Protein AF-A0A349LM82-F1 (afdb_monomer)

Mean predicted aligned error: 19.21 Å

pLDDT: mean 71.01, std 16.71, range [33.97, 98.06]

Structure (mmCIF, N/CA/C/O backbone):
data_AF-A0A349LM82-F1
#
_entry.id   AF-A0A349LM82-F1
#
loop_
_atom_site.group_PDB
_atom_site.id
_atom_site.type_symbol
_atom_site.label_atom_id
_atom_site.label_alt_id
_atom_site.label_comp_id
_atom_site.label_asym_id
_atom_site.label_entity_id
_atom_site.label_seq_id
_atom_site.pdbx_PDB_ins_code
_atom_site.Cartn_x
_atom_site.Cartn_y
_atom_site.Cartn_z
_atom_site.occupancy
_atom_site.B_iso_or_equiv
_atom_site.auth_seq_id
_atom_site.auth_comp_id
_atom_site.auth_asym_id
_atom_site.auth_atom_id
_atom_site.pdbx_PDB_model_num
ATOM 1 N N . MET A 1 1 ? 49.547 -13.131 -33.445 1.00 54.91 1 MET A N 1
ATOM 2 C CA . MET A 1 1 ? 48.349 -13.994 -33.547 1.00 54.91 1 MET A CA 1
ATOM 3 C C . MET A 1 1 ? 47.194 -13.119 -34.002 1.00 54.91 1 MET A C 1
ATOM 5 O O . MET A 1 1 ? 47.025 -12.051 -33.430 1.00 54.91 1 MET A O 1
ATOM 9 N N . VAL A 1 2 ? 46.476 -13.501 -35.058 1.00 61.59 2 VAL A N 1
ATOM 10 C CA . VAL A 1 2 ? 45.290 -12.759 -35.521 1.00 61.59 2 VAL A CA 1
ATOM 11 C C . VAL A 1 2 ? 44.102 -13.172 -34.637 1.00 61.59 2 VAL A C 1
ATOM 13 O O . VAL A 1 2 ? 43.946 -14.375 -34.421 1.00 61.59 2 VAL A O 1
ATOM 16 N N . PRO A 1 3 ? 43.305 -12.234 -34.089 1.00 55.59 3 PRO A N 1
ATOM 17 C CA . PRO A 1 3 ? 42.149 -12.578 -33.266 1.00 55.59 3 PRO A CA 1
ATOM 18 C C . PRO A 1 3 ? 41.151 -13.429 -34.060 1.00 55.59 3 PRO A C 1
ATOM 20 O O . PRO A 1 3 ? 40.872 -13.142 -35.226 1.00 55.59 3 PRO A O 1
ATOM 23 N N . VAL A 1 4 ? 40.605 -14.471 -33.432 1.00 53.09 4 VAL A N 1
ATOM 24 C CA . VAL A 1 4 ? 39.534 -15.289 -34.020 1.00 53.09 4 VAL A CA 1
ATOM 25 C C . VAL A 1 4 ? 38.347 -14.369 -34.328 1.00 53.09 4 VAL A C 1
ATOM 27 O O . VAL A 1 4 ? 37.868 -13.670 -33.440 1.00 53.09 4 VAL A O 1
ATOM 30 N N . GLY A 1 5 ? 37.922 -14.323 -35.594 1.00 60.06 5 GLY A N 1
ATOM 31 C CA . GLY A 1 5 ? 36.873 -13.412 -36.079 1.00 60.06 5 GLY A CA 1
ATOM 32 C C . GLY A 1 5 ? 37.375 -12.148 -36.790 1.00 60.06 5 GLY A C 1
ATOM 33 O O . GLY A 1 5 ? 36.562 -11.392 -37.314 1.00 60.06 5 GLY A O 1
ATOM 34 N N . TYR A 1 6 ? 38.691 -11.914 -36.873 1.00 65.19 6 TYR A N 1
ATOM 35 C CA . TYR A 1 6 ? 39.235 -10.807 -37.663 1.00 65.19 6 TYR A CA 1
ATOM 36 C C . TYR A 1 6 ? 39.238 -11.152 -39.160 1.00 65.19 6 TYR A C 1
ATOM 38 O O . TYR A 1 6 ? 40.061 -11.934 -39.644 1.00 65.19 6 TYR A O 1
ATOM 46 N N . MET A 1 7 ? 38.299 -10.563 -39.897 1.00 69.00 7 MET A N 1
ATOM 47 C CA . MET A 1 7 ? 38.145 -10.729 -41.339 1.00 69.00 7 MET A CA 1
ATOM 48 C C . MET A 1 7 ? 38.911 -9.616 -42.068 1.00 69.00 7 MET A C 1
ATOM 50 O O . MET A 1 7 ? 38.575 -8.444 -41.939 1.00 69.00 7 MET A O 1
ATOM 54 N N . ASN A 1 8 ? 39.968 -9.957 -42.812 1.00 79.94 8 ASN A N 1
ATOM 55 C CA . ASN A 1 8 ? 40.712 -8.969 -43.600 1.00 79.94 8 ASN A CA 1
ATOM 56 C C . ASN A 1 8 ? 40.031 -8.781 -44.961 1.00 79.94 8 ASN A C 1
ATOM 58 O O . ASN A 1 8 ? 40.173 -9.630 -45.842 1.00 79.94 8 ASN A O 1
ATOM 62 N N . GLU A 1 9 ? 39.320 -7.668 -45.122 1.00 79.50 9 GLU A N 1
ATOM 63 C CA . GLU A 1 9 ? 38.603 -7.301 -46.348 1.00 79.50 9 GLU A CA 1
ATOM 64 C C . GLU A 1 9 ? 39.479 -7.398 -47.608 1.00 79.50 9 GLU A C 1
ATOM 66 O O . GLU A 1 9 ? 39.041 -7.936 -48.621 1.00 79.50 9 GLU A O 1
ATOM 71 N N . GLY A 1 10 ? 40.742 -6.967 -47.537 1.00 81.81 10 GLY A N 1
ATOM 72 C CA . GLY A 1 10 ? 41.669 -7.020 -48.669 1.00 81.81 10 GLY A CA 1
ATOM 73 C C . GLY A 1 10 ? 41.985 -8.445 -49.131 1.00 81.81 10 GLY A C 1
ATOM 74 O O . GLY A 1 10 ? 42.098 -8.691 -50.329 1.00 81.81 10 GLY A O 1
ATOM 75 N N . ARG A 1 11 ? 42.062 -9.413 -48.206 1.00 84.12 11 ARG A N 1
ATOM 76 C CA . ARG A 1 11 ? 42.276 -10.829 -48.561 1.00 84.12 11 ARG A CA 1
ATOM 77 C C . ARG A 1 11 ? 41.055 -11.447 -49.229 1.00 84.12 11 ARG A C 1
ATOM 79 O O . ARG A 1 11 ? 41.216 -12.244 -50.146 1.00 84.12 11 ARG A O 1
ATOM 86 N N . TRP A 1 12 ? 39.856 -11.081 -48.782 1.00 86.56 12 TRP A N 1
ATOM 87 C CA . TRP A 1 12 ? 38.615 -11.559 -49.390 1.00 86.56 12 TRP A CA 1
ATOM 88 C C . TRP A 1 12 ? 38.384 -10.947 -50.768 1.00 86.56 12 TRP A C 1
ATOM 90 O O . TRP A 1 12 ? 38.022 -11.677 -51.683 1.00 86.56 12 TRP A O 1
ATOM 100 N N . LYS A 1 13 ? 38.688 -9.656 -50.950 1.00 86.88 13 LYS A N 1
ATOM 101 C CA . LYS A 1 13 ? 38.678 -9.012 -52.274 1.00 86.88 13 LYS A CA 1
ATOM 102 C C . LYS A 1 13 ? 39.627 -9.708 -53.246 1.00 86.88 13 LYS A C 1
ATOM 104 O O . LYS A 1 13 ? 39.212 -10.069 -54.339 1.00 86.88 13 LYS A O 1
ATOM 109 N N . HIS A 1 14 ? 40.854 -9.990 -52.811 1.00 87.44 14 HIS A N 1
ATOM 110 C CA . HIS A 1 14 ? 41.829 -10.697 -53.639 1.00 87.44 14 HIS A CA 1
ATOM 111 C C . HIS A 1 14 ? 41.419 -12.149 -53.944 1.00 87.44 14 HIS A C 1
ATOM 113 O O . HIS A 1 14 ? 41.610 -12.638 -55.053 1.00 87.44 14 HIS A O 1
ATOM 119 N N . ALA A 1 15 ? 40.810 -12.851 -52.983 1.00 88.00 15 ALA A N 1
ATOM 120 C CA . ALA A 1 15 ? 40.285 -14.193 -53.220 1.00 88.00 15 ALA A CA 1
ATOM 121 C C . ALA A 1 15 ? 39.153 -14.188 -54.260 1.00 88.00 15 ALA A C 1
ATOM 123 O O . ALA A 1 15 ? 39.134 -15.056 -55.132 1.00 88.00 15 ALA A O 1
ATOM 124 N N . VAL A 1 16 ? 38.241 -13.212 -54.189 1.00 89.88 16 VAL A N 1
ATOM 125 C CA . VAL A 1 16 ? 37.173 -13.023 -55.183 1.00 89.88 16 VAL A CA 1
ATOM 126 C C . VAL A 1 16 ? 37.761 -12.737 -56.564 1.00 89.88 16 VAL A C 1
ATOM 128 O O . VAL A 1 16 ? 37.357 -13.383 -57.524 1.00 89.88 16 VAL A O 1
ATOM 131 N N . GLU A 1 17 ? 38.755 -11.854 -56.652 1.00 89.44 17 GLU A N 1
ATOM 132 C CA . GLU A 1 17 ? 39.446 -11.491 -57.897 1.00 89.44 17 GLU A CA 1
ATOM 133 C C . GLU A 1 17 ? 40.080 -12.713 -58.582 1.00 89.44 17 GLU A C 1
ATOM 135 O O . GLU A 1 17 ? 39.773 -12.994 -59.738 1.00 89.44 17 GLU A O 1
ATOM 140 N N . ILE A 1 18 ? 40.844 -13.531 -57.843 1.00 91.06 18 ILE A N 1
ATOM 141 C CA . ILE A 1 18 ? 41.437 -14.778 -58.367 1.00 91.06 18 ILE A CA 1
ATOM 142 C C . ILE A 1 18 ? 40.362 -15.719 -58.931 1.00 91.06 18 ILE A C 1
ATOM 144 O O . ILE A 1 18 ? 40.550 -16.360 -59.965 1.00 91.06 18 ILE A O 1
ATOM 148 N N . HIS A 1 19 ? 39.223 -15.835 -58.247 1.00 90.62 19 HIS A N 1
ATOM 149 C CA . HIS A 1 19 ? 38.147 -16.733 -58.671 1.00 90.62 19 HIS A CA 1
ATOM 150 C C . HIS A 1 19 ? 37.342 -16.170 -59.852 1.00 90.62 19 HIS A C 1
ATOM 152 O O . HIS A 1 19 ? 36.800 -16.950 -60.637 1.00 90.62 19 HIS A O 1
ATOM 158 N N . GLN A 1 20 ? 37.276 -14.848 -60.010 1.00 91.56 20 GLN A N 1
ATOM 159 C CA . GLN A 1 20 ? 36.713 -14.198 -61.194 1.00 91.56 20 GLN A CA 1
ATOM 160 C C . GLN A 1 20 ? 37.627 -14.383 -62.412 1.00 91.56 20 GLN A C 1
ATOM 162 O O . GLN A 1 20 ? 37.143 -14.749 -63.482 1.00 91.56 20 GLN A O 1
ATOM 167 N N . GLU A 1 21 ? 38.944 -14.228 -62.243 1.00 90.06 21 GLU A N 1
ATOM 168 C CA . GLU A 1 21 ? 39.941 -14.480 -63.295 1.00 90.06 21 GLU A CA 1
ATOM 169 C C . GLU A 1 21 ? 39.955 -15.946 -63.748 1.00 90.06 21 GLU A C 1
ATOM 171 O O . GLU A 1 21 ? 40.061 -16.234 -64.940 1.00 90.06 21 GLU A O 1
ATOM 176 N N . ALA A 1 22 ? 39.777 -16.884 -62.814 1.00 91.12 22 ALA A N 1
ATOM 177 C CA . ALA A 1 22 ? 39.659 -18.312 -63.108 1.00 91.12 22 ALA A CA 1
ATOM 178 C C . ALA A 1 22 ? 38.305 -18.712 -63.739 1.00 91.12 22 ALA A C 1
ATOM 180 O 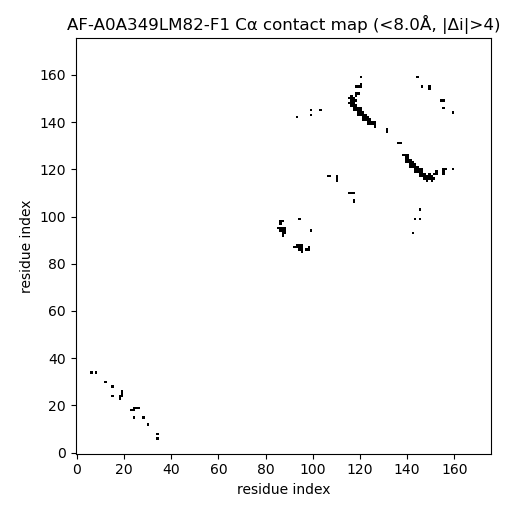O . ALA A 1 22 ? 38.096 -19.889 -64.037 1.00 91.12 22 ALA A O 1
ATOM 181 N N . GLY A 1 23 ? 37.368 -17.770 -63.917 1.00 90.25 23 GLY A N 1
ATOM 182 C CA . GLY A 1 23 ? 36.029 -18.013 -64.468 1.00 90.25 23 GLY A CA 1
ATOM 183 C C . GLY A 1 23 ? 35.068 -18.750 -63.526 1.00 90.25 23 GLY A C 1
ATOM 184 O O . GLY A 1 23 ? 33.991 -19.166 -63.952 1.00 90.25 23 GLY A O 1
ATOM 185 N N . ALA A 1 24 ? 35.438 -18.925 -62.254 1.00 91.44 24 ALA A N 1
ATOM 186 C CA . ALA A 1 24 ? 34.635 -19.617 -61.247 1.00 91.44 24 ALA A CA 1
ATOM 187 C C . ALA A 1 24 ? 33.553 -18.719 -60.618 1.00 91.44 24 ALA A C 1
ATOM 189 O O . ALA A 1 24 ? 32.555 -19.228 -60.106 1.00 91.44 24 ALA A O 1
ATOM 190 N N . LEU A 1 25 ? 33.735 -17.393 -60.656 1.00 89.56 25 LEU A N 1
ATOM 191 C CA . LEU A 1 25 ? 32.776 -16.404 -60.158 1.00 89.56 25 LEU A CA 1
ATOM 192 C C . LEU A 1 25 ? 32.418 -15.365 -61.236 1.00 89.56 25 LEU A C 1
ATOM 194 O O . LEU A 1 25 ? 33.288 -14.961 -62.007 1.00 89.56 25 LEU A O 1
ATOM 198 N N . PRO A 1 26 ? 31.161 -14.878 -61.279 1.00 89.25 26 PRO A N 1
ATOM 199 C CA . PRO A 1 26 ? 30.773 -13.766 -62.145 1.00 89.25 26 PRO A CA 1
ATOM 200 C C . PRO A 1 26 ? 31.544 -12.485 -61.806 1.00 89.25 26 PRO A C 1
ATOM 202 O O . PRO A 1 26 ? 31.745 -12.167 -60.631 1.00 89.25 26 PRO A O 1
ATOM 205 N N . SER A 1 27 ? 31.880 -11.686 -62.822 1.00 83.88 27 SER A N 1
ATOM 206 C CA . SER A 1 27 ? 32.539 -10.377 -62.652 1.00 83.88 27 SER A CA 1
ATOM 207 C C . SER A 1 27 ? 31.680 -9.335 -61.921 1.00 83.88 27 SER A C 1
ATOM 209 O O . SER A 1 27 ? 32.187 -8.306 -61.492 1.00 83.88 27 SER A O 1
ATOM 211 N N . THR A 1 28 ? 30.383 -9.599 -61.748 1.00 87.44 28 THR A N 1
ATOM 212 C CA . THR A 1 28 ? 29.440 -8.755 -60.999 1.00 87.44 28 THR A CA 1
ATOM 213 C C . THR A 1 28 ? 29.310 -9.145 -59.525 1.00 87.44 28 THR A C 1
ATOM 215 O O . THR A 1 28 ? 28.460 -8.595 -58.828 1.00 87.44 28 THR A O 1
ATOM 218 N N . PHE A 1 29 ? 30.060 -10.146 -59.057 1.00 86.25 29 PHE A N 1
ATOM 219 C CA . PHE A 1 29 ? 29.976 -10.614 -57.676 1.00 86.25 29 PHE A CA 1
ATOM 220 C C . PHE A 1 29 ? 30.570 -9.581 -56.708 1.00 86.25 29 PHE A C 1
ATOM 222 O O . PHE A 1 29 ? 31.701 -9.136 -56.896 1.00 86.25 29 PHE A O 1
ATOM 229 N N . ASP A 1 30 ? 29.810 -9.233 -55.669 1.00 83.19 30 ASP A N 1
ATOM 230 C CA . ASP A 1 30 ? 30.172 -8.236 -54.662 1.00 83.19 30 ASP A CA 1
ATOM 231 C C . ASP A 1 30 ? 30.146 -8.848 -53.250 1.00 83.19 30 ASP A C 1
ATOM 233 O O . ASP A 1 30 ? 29.370 -9.755 -52.953 1.00 83.19 30 ASP A O 1
ATOM 237 N N . LEU A 1 31 ? 31.011 -8.336 -52.377 1.00 83.19 31 LEU A N 1
ATOM 238 C CA . LEU A 1 31 ? 31.161 -8.741 -50.978 1.00 83.19 31 LEU A CA 1
ATOM 239 C C . LEU A 1 31 ? 30.202 -7.990 -50.034 1.00 83.19 31 LEU A C 1
ATOM 241 O O . LEU A 1 31 ? 30.221 -8.233 -48.823 1.00 83.19 31 LEU A O 1
ATOM 245 N N . THR A 1 32 ? 29.361 -7.096 -50.562 1.00 79.81 32 THR A N 1
ATOM 246 C CA . THR A 1 32 ? 28.349 -6.354 -49.797 1.00 79.81 32 THR A CA 1
ATOM 247 C C . THR A 1 32 ? 27.422 -7.309 -49.035 1.00 79.81 32 THR A C 1
ATOM 249 O O . THR A 1 32 ? 26.735 -8.144 -49.620 1.00 79.81 32 THR A O 1
ATO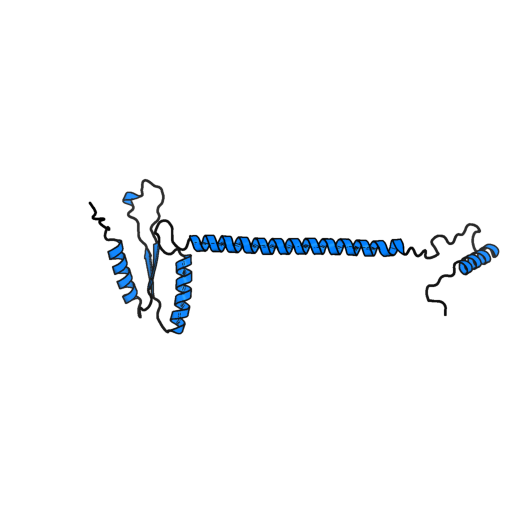M 252 N N . GLY A 1 33 ? 27.415 -7.208 -47.701 1.00 74.62 33 GLY A N 1
ATOM 253 C CA . GLY A 1 33 ? 26.636 -8.072 -46.801 1.00 74.62 33 GLY A CA 1
ATOM 254 C C . GLY A 1 33 ? 27.297 -9.404 -46.417 1.00 74.62 33 GLY A C 1
ATOM 255 O O . GLY A 1 33 ? 26.835 -10.051 -45.478 1.00 74.62 33 GLY A O 1
ATOM 256 N N . PHE A 1 34 ? 28.387 -9.806 -47.083 1.00 80.06 34 PHE A N 1
ATOM 257 C CA . PHE A 1 34 ? 29.216 -10.947 -46.668 1.00 80.06 34 PHE A CA 1
ATOM 258 C C . PHE A 1 34 ? 30.206 -10.551 -45.565 1.00 80.06 34 PHE A C 1
ATOM 260 O O . PHE A 1 34 ? 30.498 -11.330 -44.656 1.00 80.06 34 PHE A O 1
ATOM 267 N N . LEU A 1 35 ? 30.711 -9.318 -45.632 1.00 78.12 35 LEU A N 1
ATOM 268 C CA . LEU A 1 35 ? 31.586 -8.762 -44.609 1.00 78.12 35 LEU A CA 1
ATOM 269 C C . LEU A 1 35 ? 30.757 -8.249 -43.427 1.00 78.12 35 LEU A C 1
ATOM 271 O O . LEU A 1 35 ? 29.764 -7.545 -43.593 1.00 78.12 35 LEU A O 1
ATOM 275 N N . TYR A 1 36 ? 31.186 -8.601 -42.216 1.00 71.81 36 TYR A N 1
ATOM 276 C CA . TYR A 1 36 ? 30.587 -8.085 -40.992 1.00 71.81 36 TYR A CA 1
ATOM 277 C C . TYR A 1 36 ? 30.895 -6.589 -40.838 1.00 71.81 36 TYR A C 1
ATOM 279 O O . TYR A 1 36 ? 32.030 -6.209 -40.544 1.00 71.81 36 TYR A O 1
ATOM 287 N N . GLU A 1 37 ? 29.881 -5.742 -41.004 1.00 70.44 37 GLU A N 1
ATOM 288 C CA . GLU A 1 37 ? 29.972 -4.303 -40.758 1.00 70.44 37 GLU A CA 1
ATOM 289 C C . GLU A 1 37 ? 29.627 -3.996 -39.297 1.00 70.44 37 GLU A C 1
ATOM 291 O O . GLU A 1 37 ? 28.464 -3.840 -38.919 1.00 70.44 37 GLU A O 1
ATOM 296 N N . PHE A 1 38 ? 30.649 -3.912 -38.446 1.00 67.94 38 PHE A N 1
ATOM 297 C CA . PHE A 1 38 ? 30.455 -3.489 -37.062 1.00 67.94 38 PHE A CA 1
ATOM 298 C C . PHE A 1 38 ? 30.006 -2.022 -37.009 1.00 67.94 38 PHE A C 1
ATOM 300 O O . PHE A 1 38 ? 30.773 -1.121 -37.353 1.00 67.94 38 PHE A O 1
ATOM 307 N N . ASN A 1 39 ? 28.787 -1.766 -36.523 1.00 73.56 39 ASN A N 1
ATOM 308 C CA . ASN A 1 39 ? 28.311 -0.414 -36.238 1.00 73.56 39 ASN A CA 1
ATOM 309 C C . ASN A 1 39 ? 28.193 -0.206 -34.716 1.00 73.56 39 ASN A C 1
ATOM 311 O O . ASN A 1 39 ? 27.106 -0.393 -34.154 1.00 73.56 39 ASN A O 1
ATOM 315 N N . PRO A 1 40 ? 29.278 0.226 -34.038 1.00 69.75 40 PRO A N 1
ATOM 316 C CA . PRO A 1 40 ? 29.326 0.323 -32.574 1.00 69.75 40 PRO A CA 1
ATOM 317 C C . PRO A 1 40 ? 28.211 1.197 -31.998 1.00 69.75 40 PRO A C 1
ATOM 319 O O . PRO A 1 40 ? 27.730 0.968 -30.891 1.00 69.75 40 PRO A O 1
ATOM 322 N N . LEU A 1 41 ? 27.778 2.209 -32.753 1.00 72.56 41 LEU A N 1
ATOM 323 C CA . LEU A 1 41 ? 26.750 3.145 -32.318 1.00 72.56 41 LEU A CA 1
ATOM 324 C C . LEU A 1 41 ? 25.347 2.538 -32.391 1.00 72.56 41 LEU A C 1
ATOM 326 O O . LEU A 1 41 ? 24.505 2.884 -31.567 1.00 72.56 41 LEU A O 1
ATOM 330 N N . LYS A 1 42 ? 25.062 1.660 -33.359 1.00 76.94 42 LYS A N 1
ATOM 331 C CA . LYS A 1 42 ? 23.754 0.993 -33.478 1.00 76.94 42 LYS A CA 1
ATOM 332 C C . LYS A 1 42 ? 23.624 -0.140 -32.457 1.00 76.94 42 LYS A C 1
ATOM 334 O O . LYS A 1 42 ? 22.585 -0.245 -31.804 1.00 76.94 42 LYS A O 1
ATOM 339 N N . ASP A 1 43 ? 24.704 -0.892 -32.258 1.00 75.75 43 ASP A N 1
ATOM 340 C CA . ASP A 1 43 ? 24.755 -2.010 -31.312 1.00 75.75 43 ASP A CA 1
ATOM 341 C C . ASP A 1 43 ? 24.782 -1.563 -29.845 1.00 75.75 43 ASP A C 1
ATOM 343 O O . ASP A 1 43 ? 24.380 -2.313 -28.966 1.00 75.75 43 ASP A O 1
ATOM 347 N N . LEU A 1 44 ? 25.183 -0.329 -29.536 1.00 82.38 44 LEU A N 1
ATOM 348 C CA . LEU A 1 44 ? 25.079 0.185 -28.167 1.00 82.38 44 LEU A CA 1
ATOM 349 C C . LEU A 1 44 ? 23.703 0.811 -27.873 1.00 82.38 44 LEU A C 1
ATOM 351 O O . LEU A 1 44 ? 23.205 0.745 -26.748 1.00 82.38 44 LEU A O 1
ATOM 355 N N . LYS A 1 45 ? 23.047 1.389 -28.888 1.00 85.44 45 LYS A N 1
ATOM 356 C CA . LYS A 1 45 ? 21.757 2.085 -28.735 1.00 85.44 45 LYS A CA 1
ATOM 357 C C . LYS A 1 45 ? 20.623 1.169 -28.279 1.00 85.44 45 LYS A C 1
ATOM 359 O O . LYS A 1 45 ? 19.816 1.599 -27.457 1.00 85.44 45 LYS A O 1
ATOM 364 N N . TRP A 1 46 ? 20.544 -0.071 -28.769 1.00 86.25 46 TRP A N 1
ATOM 365 C CA . TRP A 1 46 ? 19.482 -0.993 -28.336 1.00 86.25 46 TRP A CA 1
ATOM 366 C C . TRP A 1 46 ? 19.612 -1.340 -26.845 1.00 86.25 46 TRP A C 1
ATOM 368 O O . TRP A 1 46 ? 18.610 -1.336 -26.128 1.00 86.25 46 TRP A O 1
ATOM 378 N N . ALA A 1 47 ? 20.842 -1.536 -26.361 1.00 89.38 47 ALA A N 1
ATOM 379 C CA . ALA A 1 47 ? 21.124 -1.806 -24.955 1.00 89.38 47 ALA A CA 1
ATOM 380 C C . ALA A 1 47 ? 20.818 -0.587 -24.067 1.00 89.38 47 ALA A C 1
ATOM 382 O O . ALA A 1 47 ? 20.140 -0.723 -23.046 1.00 89.38 47 ALA A O 1
ATOM 383 N N . CYS A 1 48 ? 21.235 0.618 -24.476 1.00 89.94 48 CYS A N 1
ATOM 384 C CA . CYS A 1 48 ? 20.908 1.853 -23.756 1.00 89.94 48 CYS A CA 1
ATOM 385 C C . CYS A 1 48 ? 19.393 2.081 -23.663 1.00 89.94 48 CYS A C 1
ATOM 387 O O . CYS A 1 48 ? 18.885 2.379 -22.584 1.00 89.94 48 CYS A O 1
ATOM 389 N N . ASN A 1 49 ? 18.657 1.879 -24.758 1.00 90.56 49 ASN A N 1
ATOM 390 C CA . ASN A 1 49 ? 17.202 2.018 -24.764 1.00 90.56 49 ASN A CA 1
ATOM 391 C C . ASN A 1 49 ? 16.542 1.010 -23.809 1.00 90.56 49 ASN A C 1
ATOM 393 O O . ASN A 1 49 ? 15.696 1.396 -23.003 1.00 90.56 49 ASN A O 1
ATOM 397 N N . GLY A 1 50 ? 16.980 -0.254 -23.821 1.00 93.69 50 GLY A N 1
ATOM 398 C CA . GLY A 1 50 ? 16.498 -1.270 -22.880 1.00 93.69 50 GLY A CA 1
ATOM 399 C C . GLY A 1 50 ? 16.730 -0.885 -21.415 1.00 93.69 50 GLY A C 1
ATOM 400 O O . GLY A 1 50 ? 15.834 -1.039 -20.578 1.00 93.69 50 GLY A O 1
ATOM 401 N N . LEU A 1 51 ? 17.894 -0.303 -21.110 1.00 95.56 51 LEU A N 1
ATOM 402 C CA . LEU A 1 51 ? 18.214 0.192 -19.772 1.00 95.56 51 LEU A CA 1
ATOM 403 C C . LEU A 1 51 ? 17.287 1.348 -19.366 1.00 95.56 51 LEU A C 1
ATOM 405 O O . LEU A 1 51 ? 16.719 1.318 -18.277 1.00 95.56 51 LEU A O 1
ATOM 409 N N . THR A 1 52 ? 17.064 2.326 -20.252 1.00 95.88 52 THR A N 1
ATOM 410 C CA . THR A 1 52 ? 16.177 3.468 -19.958 1.00 95.88 52 THR A CA 1
ATOM 411 C C . THR A 1 52 ? 14.743 3.025 -19.667 1.00 95.88 52 THR A C 1
ATOM 413 O O . THR A 1 52 ? 14.162 3.446 -18.666 1.00 95.88 52 THR A O 1
ATOM 416 N N . ILE A 1 53 ? 14.198 2.099 -20.461 1.00 96.56 53 ILE A N 1
ATOM 417 C CA . ILE A 1 53 ? 12.850 1.557 -20.2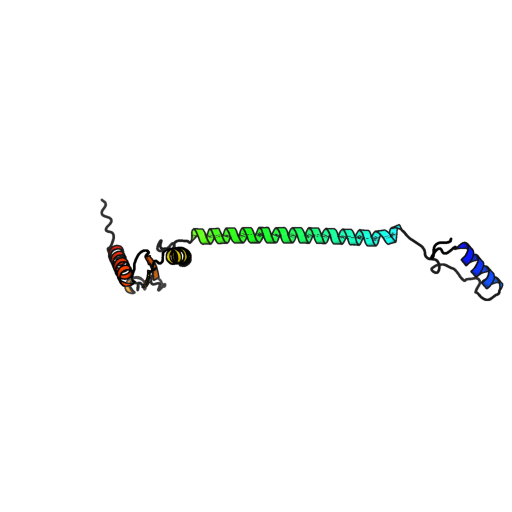54 1.00 96.56 53 ILE A CA 1
ATOM 418 C C . ILE A 1 53 ? 12.773 0.820 -18.914 1.00 96.56 53 ILE A C 1
ATOM 420 O O . ILE A 1 53 ? 11.851 1.049 -18.133 1.00 96.56 53 ILE A O 1
ATOM 424 N N . SER A 1 54 ? 13.774 -0.007 -18.607 1.00 96.62 54 SER A N 1
ATOM 425 C CA . SER A 1 54 ? 13.834 -0.749 -17.342 1.00 96.62 54 SER A CA 1
ATOM 426 C C . SER A 1 54 ? 13.879 0.189 -16.136 1.00 96.62 54 SER A C 1
ATOM 428 O O . SER A 1 54 ? 13.157 -0.019 -15.160 1.00 96.62 54 SER A O 1
ATOM 430 N N . THR A 1 55 ? 14.670 1.265 -16.212 1.00 96.94 55 THR A N 1
ATOM 431 C CA . THR A 1 55 ? 14.722 2.270 -15.141 1.0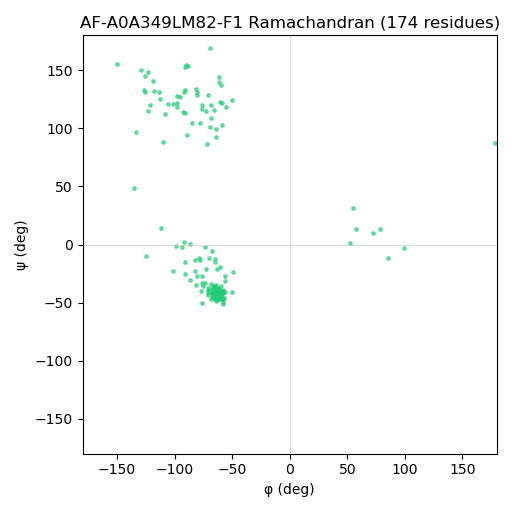0 96.94 55 THR A CA 1
ATOM 432 C C . THR A 1 55 ? 13.384 2.984 -14.970 1.00 96.94 55 THR A C 1
ATOM 434 O O . THR A 1 55 ? 12.914 3.119 -13.843 1.00 96.94 55 THR A O 1
ATOM 437 N N . ALA A 1 56 ? 12.716 3.366 -16.063 1.00 97.00 56 ALA A N 1
ATOM 438 C CA . ALA A 1 56 ? 11.406 4.008 -16.009 1.00 97.00 56 ALA A CA 1
ATOM 439 C C . ALA A 1 56 ? 10.343 3.097 -15.370 1.00 97.00 56 ALA A C 1
ATOM 441 O O . ALA A 1 56 ? 9.597 3.543 -14.498 1.00 97.00 56 ALA A O 1
ATOM 442 N N . ILE A 1 57 ? 10.317 1.809 -15.736 1.00 97.75 57 ILE A N 1
ATOM 443 C CA . ILE A 1 57 ? 9.413 0.813 -15.138 1.00 97.75 57 ILE A CA 1
ATOM 444 C C . ILE A 1 57 ? 9.671 0.683 -13.635 1.00 97.75 57 ILE A C 1
ATOM 446 O O . ILE A 1 57 ? 8.725 0.676 -12.846 1.00 97.75 57 ILE A O 1
ATOM 450 N N . LEU A 1 58 ? 10.939 0.629 -13.223 1.00 97.75 58 LEU A N 1
ATOM 451 C CA . LEU A 1 58 ? 11.309 0.527 -11.813 1.00 97.75 58 LEU A CA 1
ATOM 452 C C . LEU A 1 58 ? 10.842 1.757 -11.020 1.00 97.75 58 LEU A C 1
ATOM 454 O O . LEU A 1 58 ? 10.263 1.603 -9.944 1.00 97.75 58 LEU A O 1
ATOM 458 N N . PHE A 1 59 ? 11.009 2.964 -11.569 1.00 98.06 59 PHE A N 1
ATOM 459 C CA . PHE A 1 59 ? 10.504 4.198 -10.958 1.00 98.06 59 PHE A CA 1
ATOM 460 C C . PHE A 1 59 ? 8.977 4.201 -10.818 1.00 98.06 59 PHE A C 1
ATOM 462 O O . PHE A 1 59 ? 8.462 4.536 -9.749 1.00 98.06 59 PHE A O 1
ATOM 469 N N . ILE A 1 60 ? 8.250 3.791 -11.861 1.00 97.75 60 ILE A N 1
ATOM 470 C CA . ILE A 1 60 ? 6.782 3.704 -11.834 1.00 97.75 60 ILE A CA 1
ATOM 471 C C . ILE A 1 60 ? 6.325 2.681 -10.787 1.00 97.75 60 ILE A C 1
ATOM 473 O O . ILE A 1 60 ? 5.447 2.978 -9.976 1.00 97.75 60 ILE A O 1
ATOM 477 N N . SER A 1 61 ? 6.951 1.502 -10.753 1.00 97.56 61 SER A N 1
ATOM 478 C CA . SER A 1 61 ? 6.638 0.455 -9.777 1.00 97.56 61 SER A CA 1
ATOM 479 C C . SER A 1 61 ? 6.896 0.922 -8.343 1.00 97.56 61 SER A C 1
ATOM 481 O O . SER A 1 61 ? 6.083 0.672 -7.452 1.00 97.56 61 SER A O 1
ATOM 483 N N . LEU A 1 62 ? 8.000 1.637 -8.104 1.00 97.88 62 LEU A N 1
ATOM 484 C CA . LEU A 1 62 ? 8.324 2.185 -6.789 1.00 97.88 62 LEU A CA 1
ATOM 485 C C . LEU A 1 62 ? 7.298 3.238 -6.349 1.00 97.88 62 LEU A C 1
ATOM 487 O O . LEU A 1 62 ? 6.826 3.203 -5.211 1.00 97.88 62 LEU A O 1
ATOM 491 N N . ALA A 1 63 ? 6.912 4.143 -7.252 1.00 97.06 63 ALA A N 1
ATOM 492 C CA . ALA A 1 63 ? 5.888 5.150 -6.987 1.00 97.06 63 ALA A CA 1
ATOM 493 C C . ALA A 1 63 ? 4.523 4.508 -6.684 1.00 97.06 63 ALA A C 1
ATOM 495 O O . ALA A 1 63 ? 3.834 4.927 -5.750 1.00 97.06 63 ALA A O 1
ATOM 496 N N . PHE A 1 64 ? 4.158 3.452 -7.417 1.00 97.56 64 PHE A N 1
ATOM 497 C CA . PHE A 1 64 ? 2.934 2.689 -7.183 1.00 97.56 64 PHE A CA 1
ATOM 498 C C . PHE A 1 64 ? 2.933 2.011 -5.807 1.00 97.56 64 PHE A C 1
ATOM 500 O O . PHE A 1 64 ? 1.958 2.130 -5.061 1.00 97.56 64 PHE A O 1
ATOM 507 N N . LEU A 1 65 ? 4.030 1.348 -5.427 1.00 97.06 65 LEU A N 1
ATOM 508 C CA . LEU A 1 65 ? 4.175 0.738 -4.101 1.00 97.06 65 LEU A CA 1
ATOM 509 C C . LEU A 1 65 ? 4.097 1.788 -2.988 1.00 97.06 65 LEU A C 1
ATOM 511 O O . LEU A 1 65 ? 3.363 1.604 -2.014 1.00 97.06 65 LEU A O 1
ATOM 515 N N . TYR A 1 66 ? 4.789 2.917 -3.154 1.00 97.31 66 TYR A N 1
ATOM 516 C CA . TYR A 1 66 ? 4.729 4.037 -2.217 1.00 97.31 66 TYR A CA 1
ATOM 517 C C . TYR A 1 66 ? 3.293 4.549 -2.034 1.00 97.31 66 TYR A C 1
ATOM 519 O O . TYR A 1 66 ? 2.836 4.737 -0.902 1.00 97.31 66 TYR A O 1
ATOM 527 N N . TYR A 1 67 ? 2.560 4.734 -3.134 1.00 96.69 67 TYR A N 1
ATOM 528 C CA . TYR A 1 67 ? 1.175 5.195 -3.103 1.00 96.69 67 TYR A CA 1
ATOM 529 C C . TYR A 1 67 ? 0.253 4.205 -2.385 1.00 96.69 67 TYR A C 1
ATOM 531 O O . TYR A 1 67 ? -0.513 4.615 -1.513 1.00 96.69 67 TYR A O 1
ATOM 539 N N . ASN A 1 68 ? 0.378 2.906 -2.670 1.00 95.88 68 ASN A N 1
ATOM 540 C CA . ASN A 1 68 ? -0.408 1.861 -2.012 1.00 95.88 68 ASN A CA 1
ATOM 541 C C . ASN A 1 68 ? -0.147 1.800 -0.505 1.00 95.88 68 ASN A C 1
ATOM 543 O O . ASN A 1 68 ? -1.090 1.779 0.285 1.00 95.88 68 ASN A O 1
ATOM 547 N N . VAL A 1 69 ? 1.120 1.827 -0.080 1.00 95.38 69 VAL A N 1
ATOM 548 C CA . VAL A 1 69 ? 1.466 1.842 1.352 1.00 95.38 69 VAL A CA 1
ATOM 549 C C . VAL A 1 69 ? 0.901 3.091 2.027 1.00 95.38 69 VAL A C 1
ATOM 551 O O . VAL A 1 69 ? 0.331 3.012 3.118 1.00 95.38 69 VAL A O 1
ATOM 554 N N . ARG A 1 70 ? 1.011 4.253 1.375 1.00 94.75 70 ARG A N 1
ATOM 555 C CA . ARG A 1 70 ? 0.468 5.515 1.887 1.00 94.75 70 ARG A CA 1
ATOM 556 C C . ARG A 1 70 ? -1.059 5.484 1.998 1.00 94.75 70 ARG A C 1
ATOM 558 O O . ARG A 1 70 ? -1.590 5.963 3.000 1.00 94.75 70 ARG A O 1
ATOM 565 N N . LEU A 1 71 ? -1.755 4.928 1.008 1.00 91.38 71 LEU A N 1
ATOM 566 C CA . LEU A 1 71 ? -3.210 4.751 1.020 1.00 91.38 71 LEU A CA 1
ATOM 567 C C . LEU A 1 71 ? -3.654 3.797 2.124 1.00 91.38 71 LEU A C 1
ATOM 569 O O . LEU A 1 71 ? -4.523 4.158 2.912 1.00 91.38 71 LEU A O 1
ATOM 573 N N . ASN A 1 72 ? -3.020 2.630 2.233 1.00 93.44 72 ASN A N 1
ATOM 574 C CA . ASN A 1 72 ? -3.343 1.648 3.265 1.00 93.44 72 ASN A CA 1
ATOM 575 C C . ASN A 1 72 ? -3.166 2.224 4.670 1.00 93.44 72 ASN A C 1
ATOM 577 O O . ASN A 1 72 ? -4.015 2.012 5.532 1.00 93.44 72 ASN A O 1
ATOM 581 N N . ARG A 1 73 ? -2.117 3.024 4.902 1.00 91.75 73 ARG A N 1
ATOM 582 C CA . ARG A 1 73 ? -1.946 3.733 6.179 1.00 91.75 73 ARG A CA 1
ATOM 583 C C . ARG A 1 73 ? -3.086 4.712 6.445 1.00 91.75 73 ARG A C 1
ATOM 585 O O . ARG A 1 73 ? -3.630 4.713 7.540 1.00 91.75 73 ARG A O 1
ATOM 592 N N . ARG A 1 74 ? -3.473 5.526 5.457 1.00 89.75 74 ARG A N 1
ATOM 593 C CA . ARG A 1 74 ? -4.599 6.470 5.595 1.00 89.75 74 ARG A CA 1
ATOM 594 C C . ARG A 1 74 ? -5.911 5.755 5.890 1.00 89.75 74 ARG A C 1
ATOM 596 O O . ARG A 1 74 ? -6.646 6.200 6.765 1.00 89.75 74 ARG A O 1
ATOM 603 N N . LEU A 1 75 ? -6.170 4.652 5.193 1.00 85.25 75 LEU A N 1
ATOM 604 C CA . LEU A 1 75 ? -7.345 3.824 5.424 1.00 85.25 75 LEU A CA 1
ATOM 605 C C . LEU A 1 75 ? -7.335 3.264 6.846 1.00 85.25 75 LEU A C 1
ATOM 607 O O . LEU A 1 75 ? -8.328 3.399 7.552 1.00 85.25 75 LEU A O 1
ATOM 611 N N . LYS A 1 76 ? -6.194 2.730 7.296 1.00 82.94 76 LYS A N 1
ATOM 612 C CA . LYS A 1 76 ? -6.034 2.216 8.658 1.00 82.94 76 LYS A CA 1
ATOM 613 C C . LYS A 1 76 ? -6.290 3.296 9.710 1.00 82.94 76 LYS A C 1
ATOM 615 O O . LYS A 1 76 ? -7.082 3.064 10.608 1.00 82.94 76 LYS A O 1
ATOM 620 N N . TYR A 1 77 ? -5.717 4.491 9.560 1.00 81.88 77 TYR A N 1
ATOM 621 C CA . TYR A 1 77 ? -5.961 5.599 10.491 1.00 81.88 77 TYR A CA 1
ATOM 622 C C . TYR A 1 77 ? -7.409 6.097 10.470 1.00 81.88 77 TYR A C 1
ATOM 624 O O . TYR A 1 77 ? -7.940 6.475 11.510 1.00 81.88 77 TYR A O 1
ATOM 632 N N . SER A 1 78 ? -8.060 6.112 9.305 1.00 75.56 78 SER A N 1
ATOM 633 C CA . SER A 1 78 ? -9.476 6.479 9.209 1.00 75.56 78 SER A CA 1
ATOM 634 C C . SER A 1 78 ? -10.361 5.437 9.882 1.00 75.56 78 SER A C 1
ATOM 636 O O . SER A 1 78 ? -11.288 5.807 10.594 1.00 75.56 78 SER A O 1
ATOM 638 N N . LEU A 1 79 ? -10.060 4.150 9.689 1.00 72.25 79 LEU A N 1
ATOM 639 C CA . LEU A 1 79 ? -10.751 3.052 10.356 1.00 72.25 79 LEU A CA 1
ATOM 640 C C . LEU A 1 79 ? -10.517 3.096 11.862 1.00 72.25 79 LEU A C 1
ATOM 642 O O . LEU A 1 79 ? -11.484 3.047 12.601 1.00 72.25 79 LEU A O 1
ATOM 646 N N . GLU A 1 80 ? -9.279 3.273 12.323 1.00 72.94 80 GLU A N 1
ATOM 647 C CA . GLU A 1 80 ? -8.961 3.433 13.745 1.00 72.94 80 GLU A CA 1
ATOM 648 C C . GLU A 1 80 ? -9.692 4.638 14.343 1.00 72.94 80 GLU A C 1
ATOM 650 O O . GLU A 1 80 ? -10.252 4.524 15.424 1.00 72.94 80 GLU A O 1
ATOM 655 N N . ARG A 1 81 ? -9.771 5.772 13.635 1.00 65.31 81 ARG A N 1
ATOM 656 C CA . ARG A 1 81 ? -10.501 6.960 14.099 1.00 65.31 81 ARG A CA 1
ATOM 657 C C . ARG A 1 81 ? -12.014 6.734 14.154 1.00 65.31 81 ARG A C 1
ATOM 659 O O . ARG A 1 81 ? -12.634 7.150 15.124 1.00 65.31 81 ARG A O 1
ATOM 666 N N . VAL A 1 82 ? -12.604 6.071 13.158 1.00 63.25 82 VAL A N 1
ATOM 667 C CA . VAL A 1 82 ? -14.030 5.686 13.173 1.00 63.25 82 VAL A CA 1
ATOM 668 C C . VAL A 1 82 ? -14.304 4.683 14.296 1.00 63.25 82 VAL A C 1
ATOM 670 O O . VAL A 1 82 ? -15.277 4.832 15.027 1.00 63.25 82 VAL A O 1
ATOM 673 N N . ASN A 1 83 ? -13.409 3.716 14.493 1.00 59.94 83 ASN A N 1
ATOM 674 C CA . ASN A 1 83 ? -13.513 2.715 15.549 1.00 59.94 83 ASN A CA 1
ATOM 675 C C . ASN A 1 83 ? -13.364 3.351 16.944 1.00 59.94 83 ASN A C 1
ATOM 677 O O . ASN A 1 83 ? -14.090 3.015 17.873 1.00 59.94 83 ASN A O 1
ATOM 681 N N . HIS A 1 84 ? -12.475 4.338 17.078 1.00 53.75 84 HIS A N 1
ATOM 682 C CA . HIS A 1 84 ? -12.245 5.076 18.317 1.00 53.75 84 HIS A CA 1
ATOM 683 C C . HIS A 1 84 ? -13.378 6.061 18.645 1.00 53.75 84 HIS A C 1
ATOM 685 O O . HIS A 1 84 ? -13.674 6.282 19.815 1.00 53.75 84 HIS A O 1
ATOM 691 N N . LEU A 1 85 ? -14.030 6.654 17.641 1.00 53.91 85 LEU A N 1
ATOM 692 C CA . LEU A 1 85 ? -15.158 7.575 17.840 1.00 53.91 85 LEU A CA 1
ATOM 693 C C . LEU A 1 85 ? -16.482 6.862 18.145 1.00 53.91 85 LEU A C 1
ATOM 695 O O . LEU A 1 85 ? -17.433 7.521 18.546 1.00 53.91 85 LEU A O 1
ATOM 699 N N . SER A 1 86 ? -16.550 5.540 17.979 1.00 52.75 86 SER A N 1
ATOM 700 C CA . SER A 1 86 ? -17.779 4.764 18.167 1.00 52.75 86 SER A CA 1
ATOM 701 C C . SER A 1 86 ? -17.733 3.830 19.378 1.00 52.75 86 SER A C 1
ATOM 703 O O . SER A 1 86 ? -18.576 2.949 19.469 1.00 52.75 86 SER A O 1
ATOM 705 N N . GLN A 1 87 ? -16.783 3.976 20.305 1.00 53.94 87 GLN A N 1
ATOM 706 C CA . GLN A 1 87 ? -16.646 3.072 21.462 1.00 53.94 87 GLN A CA 1
ATOM 707 C C . GLN A 1 87 ? -17.878 3.052 22.387 1.00 53.94 87 GLN A C 1
ATOM 709 O O . GLN A 1 87 ? -18.084 2.083 23.116 1.00 53.94 87 GLN A O 1
ATOM 714 N N . HIS A 1 88 ? -18.718 4.083 22.301 1.00 54.22 88 HIS A N 1
ATOM 715 C CA . HIS A 1 88 ? -20.028 4.148 22.932 1.00 54.22 88 HIS A CA 1
ATOM 716 C C . HIS A 1 88 ? -21.119 4.284 21.863 1.00 54.22 88 HIS A C 1
ATOM 718 O O . HIS A 1 88 ? -20.934 4.962 20.851 1.00 54.22 88 HIS A O 1
ATOM 724 N N . ASP A 1 89 ? -22.240 3.601 22.065 1.00 59.66 89 ASP A N 1
ATOM 725 C CA . ASP A 1 89 ? -23.433 3.727 21.238 1.00 59.66 89 ASP A CA 1
ATOM 726 C C . ASP A 1 89 ? -24.057 5.113 21.456 1.00 59.66 89 ASP A C 1
ATOM 728 O O . ASP A 1 89 ? -24.427 5.472 22.570 1.00 59.66 89 ASP A O 1
ATOM 732 N N . SER A 1 90 ? -24.167 5.918 20.397 1.00 50.62 90 SER A N 1
ATOM 733 C CA . SER A 1 90 ? -24.591 7.323 20.492 1.00 50.62 90 SER A CA 1
ATOM 734 C C . SER A 1 90 ? -26.033 7.523 20.970 1.00 50.62 90 SER A C 1
ATOM 736 O O . SER A 1 90 ? -26.406 8.645 21.303 1.00 50.62 90 SER A O 1
ATOM 738 N N . LEU A 1 91 ? -26.856 6.469 20.966 1.00 51.47 91 LEU A N 1
ATOM 739 C CA . LEU A 1 91 ? -28.247 6.518 21.410 1.00 51.47 91 LEU A CA 1
ATOM 740 C C . LEU A 1 91 ? -28.386 6.177 22.902 1.00 51.47 91 LEU A C 1
ATOM 742 O O . LEU A 1 91 ? -29.346 6.602 23.542 1.00 51.47 91 LEU A O 1
ATOM 746 N N . THR A 1 92 ? -27.442 5.414 23.458 1.00 55.66 92 THR A N 1
ATOM 747 C CA . THR A 1 92 ? -27.535 4.859 24.819 1.00 55.66 92 THR A CA 1
ATOM 748 C C . THR A 1 92 ? -26.355 5.199 25.728 1.00 55.66 92 THR A C 1
ATOM 750 O O . THR A 1 92 ? -26.429 4.935 26.924 1.00 55.66 92 THR A O 1
ATOM 753 N N . ASP A 1 93 ? -25.283 5.776 25.180 1.00 55.91 93 ASP A N 1
ATOM 754 C CA . ASP A 1 93 ? -24.002 6.058 25.846 1.00 55.91 93 ASP A CA 1
ATOM 755 C C . ASP A 1 93 ? -23.316 4.805 26.437 1.00 55.91 93 ASP A C 1
ATOM 757 O O . ASP A 1 93 ? -22.361 4.874 27.214 1.00 55.91 93 ASP A O 1
ATOM 761 N N . LEU A 1 94 ? -23.781 3.613 26.052 1.00 59.75 94 LEU A N 1
ATOM 762 C CA . LEU A 1 94 ? -23.257 2.336 26.527 1.00 59.75 94 LEU A CA 1
ATOM 763 C C . LEU A 1 94 ? -22.088 1.848 25.664 1.00 59.75 94 LEU A C 1
ATOM 765 O O . LEU A 1 94 ? -22.046 2.155 24.472 1.00 59.75 94 LEU A O 1
ATOM 769 N N . PRO A 1 95 ? -21.169 1.034 26.222 1.00 61.03 95 PRO A N 1
ATOM 770 C CA . PRO A 1 95 ? -20.115 0.377 25.457 1.00 61.03 95 PRO A CA 1
ATOM 771 C C . PRO A 1 95 ? -20.682 -0.350 24.240 1.00 61.03 95 PRO A C 1
ATOM 773 O O . PRO A 1 95 ? -21.549 -1.218 24.372 1.00 61.03 95 PRO A O 1
ATOM 776 N N . ASN A 1 96 ? -20.180 -0.026 23.052 1.00 65.81 96 ASN A N 1
ATOM 777 C CA . ASN A 1 96 ? -20.581 -0.746 21.853 1.00 65.81 96 ASN A CA 1
ATOM 778 C C . ASN A 1 96 ? -20.020 -2.189 21.879 1.00 65.81 96 ASN A C 1
ATOM 780 O O . ASN A 1 96 ? -19.146 -2.541 22.680 1.00 65.81 96 ASN A O 1
ATOM 784 N N . ARG A 1 97 ? -20.490 -3.047 20.963 1.00 64.69 97 ARG A N 1
ATOM 785 C CA . ARG A 1 97 ? -20.046 -4.456 20.885 1.00 64.69 97 ARG A CA 1
ATOM 786 C C . ARG A 1 97 ? -18.526 -4.613 20.725 1.00 64.69 97 ARG A C 1
ATOM 788 O O . ARG A 1 97 ? -17.992 -5.637 21.135 1.00 64.69 97 ARG A O 1
ATOM 795 N N . ILE A 1 98 ? -17.850 -3.619 20.147 1.00 64.81 98 ILE A N 1
ATOM 796 C CA . ILE A 1 98 ? -16.400 -3.624 19.917 1.00 64.81 98 ILE A CA 1
ATOM 797 C C . ILE A 1 98 ? -15.657 -3.343 21.228 1.00 64.81 98 ILE A C 1
ATOM 799 O O . ILE A 1 98 ? -14.815 -4.140 21.622 1.00 64.81 98 ILE A O 1
ATOM 803 N N . LEU A 1 99 ? -16.031 -2.287 21.957 1.00 66.06 99 LEU A N 1
ATOM 804 C CA . LEU A 1 99 ? -15.453 -1.949 23.258 1.00 66.06 99 LEU A CA 1
ATOM 805 C C . LEU A 1 99 ? -15.695 -3.064 24.285 1.00 66.06 99 LEU A C 1
ATOM 807 O O . LEU A 1 99 ? -14.818 -3.364 25.093 1.00 66.06 99 LEU A O 1
ATOM 811 N N . PHE A 1 100 ? -16.870 -3.699 24.245 1.00 68.31 100 PHE A N 1
ATOM 812 C CA . PHE A 1 100 ? -17.157 -4.863 25.081 1.00 68.31 100 PHE A CA 1
ATOM 813 C C . PHE A 1 100 ? -16.235 -6.049 24.757 1.00 68.31 100 PHE A C 1
ATOM 815 O O . PHE A 1 100 ? -15.700 -6.666 25.676 1.00 68.31 100 PHE A O 1
ATOM 822 N N . ALA A 1 101 ? -16.024 -6.357 23.472 1.00 69.06 101 ALA A N 1
ATOM 823 C CA . ALA A 1 101 ? -15.144 -7.446 23.051 1.00 69.06 101 ALA A CA 1
ATOM 824 C C . ALA A 1 101 ? -13.676 -7.185 23.427 1.00 69.06 101 ALA A C 1
ATOM 826 O O . ALA A 1 101 ? -13.016 -8.088 23.943 1.00 69.06 101 ALA A O 1
ATOM 827 N N . ASP A 1 102 ? -13.197 -5.953 23.236 1.00 70.56 102 ASP A N 1
ATOM 828 C CA . ASP A 1 102 ? -11.832 -5.552 23.589 1.00 70.56 102 ASP A CA 1
ATOM 829 C C . ASP A 1 102 ? -11.591 -5.638 25.105 1.00 70.56 102 ASP A C 1
ATOM 831 O O . ASP A 1 102 ? -10.580 -6.197 25.536 1.00 70.56 102 ASP A O 1
ATOM 835 N N . ARG A 1 103 ? -12.535 -5.157 25.933 1.00 74.56 103 ARG A N 1
ATOM 836 C CA . ARG A 1 103 ? -12.449 -5.296 27.400 1.00 74.56 103 ARG A CA 1
ATOM 837 C C . ARG A 1 103 ? -12.481 -6.756 27.836 1.00 74.56 103 ARG A C 1
ATOM 839 O O . ARG A 1 103 ? -11.606 -7.185 28.574 1.00 74.56 103 ARG A O 1
ATOM 846 N N . LEU A 1 104 ? -13.412 -7.548 27.304 1.00 74.25 104 LEU A N 1
ATOM 847 C CA . LEU A 1 104 ? -13.506 -8.976 27.616 1.00 74.25 104 LEU A CA 1
ATOM 848 C C . LEU A 1 104 ? -12.209 -9.720 27.276 1.00 74.25 104 LEU A C 1
ATOM 850 O O . LEU A 1 104 ? -11.785 -10.591 28.034 1.00 74.25 104 LEU A O 1
ATOM 854 N N . GLN A 1 105 ? -11.566 -9.380 26.156 1.00 76.19 105 GLN A N 1
ATOM 855 C CA . GLN A 1 105 ? -10.282 -9.962 25.782 1.00 76.19 105 GLN A CA 1
ATOM 856 C C . GLN A 1 105 ? -9.170 -9.562 26.761 1.00 76.19 105 GLN A C 1
ATOM 858 O O . GLN A 1 105 ? -8.408 -10.433 27.183 1.00 76.19 105 GLN A O 1
ATOM 863 N N . SER A 1 106 ? -9.081 -8.279 27.123 1.00 78.06 106 SER A N 1
ATOM 864 C CA . SER A 1 106 ? -8.104 -7.780 28.099 1.00 78.06 106 SER A CA 1
ATOM 865 C C . SER A 1 106 ? -8.259 -8.488 29.447 1.00 78.06 106 SER A C 1
ATOM 867 O O . SER A 1 106 ? -7.308 -9.095 29.948 1.00 78.06 106 SER A O 1
ATOM 869 N N . ASP A 1 107 ? -9.480 -8.516 29.971 1.00 76.56 107 ASP A N 1
ATOM 870 C CA . ASP A 1 107 ? -9.777 -9.085 31.281 1.00 76.56 107 ASP A CA 1
ATOM 871 C C . ASP A 1 107 ? -9.556 -10.601 31.272 1.00 76.56 107 ASP A C 1
ATOM 873 O O . ASP A 1 107 ? -9.051 -11.171 32.239 1.00 76.56 107 ASP A O 1
ATOM 877 N N . TYR A 1 108 ? -9.852 -11.291 30.162 1.00 75.12 108 TYR A N 1
ATOM 878 C CA . TYR A 1 108 ? -9.563 -12.723 30.017 1.00 75.12 108 TYR A CA 1
ATOM 879 C C . TYR A 1 108 ? -8.069 -13.035 30.184 1.00 75.12 108 TYR A C 1
ATOM 881 O O . TYR A 1 108 ? -7.705 -14.011 30.846 1.00 75.12 108 TYR A O 1
ATOM 889 N N . PHE A 1 109 ? -7.182 -12.210 29.624 1.00 77.00 109 PHE A N 1
ATOM 890 C CA . PHE A 1 109 ? -5.742 -12.395 29.810 1.00 77.00 109 PHE A CA 1
ATOM 891 C C . PHE A 1 109 ? -5.290 -12.092 31.244 1.00 77.00 109 PHE A C 1
ATOM 893 O O . PHE A 1 109 ? -4.441 -12.810 31.786 1.00 77.00 109 PHE A O 1
ATOM 900 N N . GLU A 1 110 ? -5.870 -11.074 31.878 1.00 77.38 110 GLU A N 1
ATOM 901 C CA . GLU A 1 110 ? -5.557 -10.708 33.261 1.00 77.38 110 GLU A CA 1
ATOM 902 C C . GLU A 1 110 ? -6.048 -11.772 34.256 1.00 77.38 110 GLU A C 1
ATOM 904 O O . GLU A 1 110 ? -5.272 -12.270 35.075 1.00 77.38 110 GLU A O 1
ATOM 909 N N . SER A 1 111 ? -7.291 -12.228 34.111 1.00 73.00 111 SER A N 1
ATOM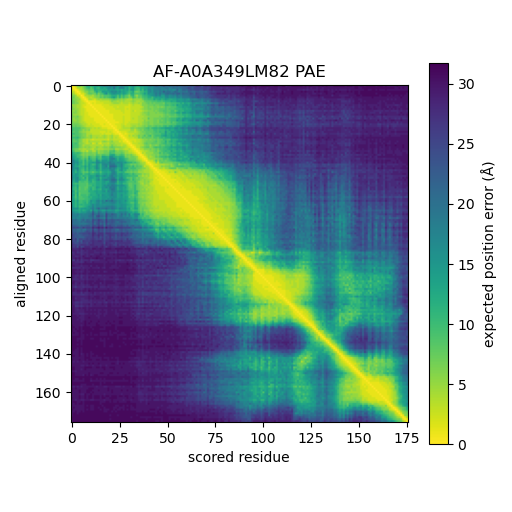 910 C CA . SER A 1 111 ? -7.898 -13.280 34.934 1.00 73.00 111 SER A CA 1
ATOM 911 C C . SER A 1 111 ? -7.185 -14.626 34.803 1.00 73.00 111 SER A C 1
ATOM 913 O O . SER A 1 111 ? -6.956 -15.297 35.809 1.00 73.00 111 SER A O 1
ATOM 915 N N . LYS A 1 112 ? -6.724 -14.998 33.599 1.00 72.12 112 LYS A N 1
ATOM 916 C CA . LYS A 1 112 ? -5.885 -16.189 33.393 1.00 72.12 112 LYS A CA 1
ATOM 917 C C . LYS A 1 112 ? -4.577 -16.110 34.181 1.00 72.12 112 LYS A C 1
ATOM 919 O O . LYS A 1 112 ? -4.093 -17.130 34.668 1.00 72.12 112 LYS A O 1
ATOM 924 N N . THR A 1 113 ? -4.017 -14.910 34.308 1.00 75.81 113 THR A N 1
ATOM 925 C CA . THR A 1 113 ? -2.790 -14.662 35.076 1.00 75.81 113 THR A CA 1
ATOM 926 C C . THR A 1 113 ? -3.058 -14.685 36.585 1.00 75.81 113 THR A C 1
ATOM 928 O O . THR A 1 113 ? -2.230 -15.188 37.340 1.00 75.81 113 THR A O 1
ATOM 931 N N . ARG A 1 114 ? -4.223 -14.192 37.026 1.00 77.62 114 ARG A N 1
ATOM 932 C CA . ARG A 1 114 ? -4.617 -14.091 38.445 1.00 77.62 114 ARG A CA 1
ATOM 933 C C . ARG A 1 114 ? -5.425 -15.276 38.990 1.00 77.62 114 ARG A C 1
ATOM 935 O O . ARG A 1 114 ? -5.729 -15.292 40.175 1.00 77.62 114 ARG A O 1
ATOM 942 N N . GLN A 1 115 ? -5.751 -16.269 38.157 1.00 73.25 115 GLN A N 1
ATOM 943 C CA . GLN A 1 115 ? -6.702 -17.351 38.471 1.00 73.25 115 GLN A CA 1
ATOM 944 C C . GLN A 1 115 ? -8.084 -16.841 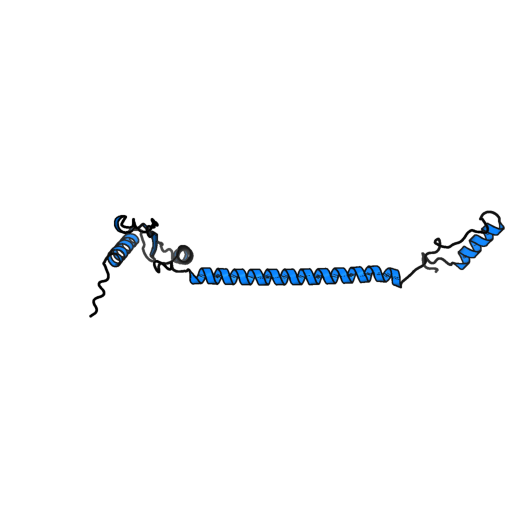38.922 1.00 73.25 115 GLN A C 1
ATOM 946 O O . GLN A 1 115 ? -8.778 -17.482 39.711 1.00 73.25 115 GLN A O 1
ATOM 951 N N . GLU A 1 116 ? -8.495 -15.687 38.406 1.00 75.06 116 GLU A N 1
ATOM 952 C CA . GLU A 1 116 ? -9.784 -15.081 38.725 1.00 75.06 116 GLU A CA 1
ATOM 953 C C . GLU A 1 116 ? -10.861 -15.548 37.740 1.00 75.06 116 GLU A C 1
ATOM 955 O O . GLU A 1 116 ? -10.582 -15.923 36.601 1.00 75.06 116 GLU A O 1
ATOM 960 N N . THR A 1 117 ? -12.117 -15.560 38.185 1.00 68.06 117 THR A N 1
ATOM 961 C CA . THR A 1 117 ? -13.256 -15.921 37.331 1.00 68.06 117 THR A CA 1
ATOM 962 C C . THR A 1 117 ? -13.920 -14.652 36.814 1.00 68.06 117 THR A C 1
ATOM 964 O O . THR A 1 117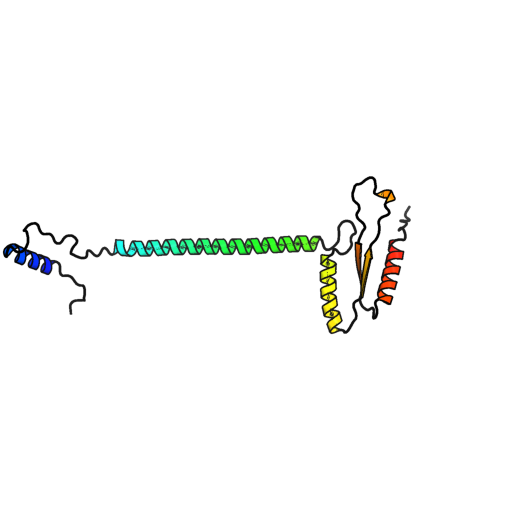 ? -14.297 -13.784 37.598 1.00 68.06 117 THR A O 1
ATOM 967 N N . ILE A 1 118 ? -14.099 -14.559 35.497 1.00 65.25 118 ILE A N 1
ATOM 968 C CA . ILE A 1 118 ? -14.889 -13.495 34.868 1.00 65.25 118 ILE A CA 1
ATOM 969 C C . ILE A 1 118 ? -16.331 -13.968 34.747 1.00 65.25 118 ILE A C 1
ATOM 971 O O . ILE A 1 118 ? -16.593 -15.071 34.264 1.00 65.25 118 ILE A O 1
ATOM 975 N N . SER A 1 119 ? -17.273 -13.117 35.147 1.00 67.44 119 SER A N 1
ATOM 976 C CA . SER A 1 119 ? -18.702 -13.363 34.968 1.00 67.44 119 SER A CA 1
ATOM 977 C C . SER A 1 119 ? -19.296 -12.361 33.979 1.00 67.44 119 SER A C 1
ATOM 979 O O . SER A 1 119 ? -19.096 -11.155 34.103 1.00 67.44 119 SER A O 1
ATOM 981 N N . ILE A 1 120 ? -20.057 -12.863 33.004 1.00 65.00 120 ILE A N 1
ATOM 982 C CA . ILE A 1 120 ? -20.717 -12.050 31.974 1.00 65.00 120 ILE A CA 1
ATOM 983 C C . ILE A 1 120 ? -22.229 -12.134 32.182 1.00 65.00 120 ILE A C 1
ATOM 985 O O . ILE A 1 120 ? -22.793 -13.229 32.204 1.00 65.00 120 ILE A O 1
ATOM 989 N N . ALA A 1 121 ? -22.891 -10.982 32.307 1.00 64.69 121 ALA A N 1
ATOM 990 C CA . ALA A 1 121 ? -24.345 -10.898 32.392 1.00 64.69 121 ALA A CA 1
ATOM 991 C C . ALA A 1 121 ? -24.925 -10.362 31.076 1.00 64.69 121 ALA A C 1
ATOM 993 O O . ALA A 1 121 ? -24.613 -9.250 30.652 1.00 64.69 121 ALA A O 1
ATOM 994 N N . LEU A 1 122 ? -25.793 -11.156 30.444 1.00 58.78 122 LEU A N 1
ATOM 995 C CA . LEU A 1 122 ? -26.545 -10.769 29.250 1.00 58.78 122 LEU A CA 1
ATOM 996 C C . LEU A 1 122 ? -27.973 -10.407 29.662 1.00 58.78 122 LEU A C 1
ATOM 998 O O . LEU A 1 122 ? -28.683 -11.248 30.218 1.00 58.78 122 LEU A O 1
ATOM 1002 N N . HIS A 1 123 ? -28.405 -9.175 29.385 1.00 59.91 123 HIS A N 1
ATOM 1003 C CA . HIS A 1 123 ? -29.778 -8.753 29.642 1.00 59.91 123 HIS A CA 1
ATOM 1004 C C . HIS A 1 123 ? -30.427 -8.171 28.386 1.00 59.91 123 HIS A C 1
ATOM 1006 O O . HIS A 1 123 ? -29.874 -7.306 27.710 1.00 59.91 123 HIS A O 1
ATOM 1012 N N . ARG A 1 124 ? -31.640 -8.644 28.089 1.00 55.81 124 ARG A N 1
ATOM 1013 C CA . ARG A 1 124 ? -32.457 -8.161 26.976 1.00 55.81 124 ARG A CA 1
ATOM 1014 C C . ARG A 1 124 ? -33.629 -7.366 27.528 1.00 55.81 124 ARG A C 1
ATOM 1016 O O . ARG A 1 124 ? -34.531 -7.951 28.128 1.00 55.81 124 ARG A O 1
ATOM 1023 N N . TYR A 1 125 ? -33.644 -6.060 27.280 1.00 54.50 125 TYR A N 1
ATOM 1024 C CA . TYR A 1 125 ? -34.811 -5.242 27.578 1.00 54.50 125 TYR A CA 1
ATOM 1025 C C . TYR A 1 125 ? -35.847 -5.389 26.457 1.00 54.50 125 TYR A C 1
ATOM 1027 O O . TYR A 1 125 ? -35.537 -5.234 25.274 1.00 54.50 125 TYR A O 1
ATOM 1035 N N . ARG A 1 126 ? -37.099 -5.699 26.811 1.00 50.31 126 ARG A N 1
ATOM 1036 C CA . ARG A 1 126 ? -38.232 -5.620 25.878 1.00 50.31 126 ARG A CA 1
ATOM 1037 C C . ARG A 1 126 ? -38.816 -4.220 26.011 1.00 50.31 126 ARG A C 1
ATOM 1039 O O . ARG A 1 126 ? -39.355 -3.900 27.066 1.00 50.31 126 ARG A O 1
ATOM 1046 N N . SER A 1 127 ? -38.708 -3.395 24.972 1.00 50.25 127 SER A N 1
ATOM 1047 C CA . SER A 1 127 ? -39.364 -2.089 24.980 1.00 50.25 127 SER A CA 1
ATOM 1048 C C . SER A 1 127 ? -40.882 -2.264 25.099 1.00 50.25 127 SER A C 1
ATOM 1050 O O . SER A 1 127 ? -41.480 -3.190 24.537 1.00 50.25 127 SER A O 1
ATOM 1052 N N . LEU A 1 128 ? -41.502 -1.395 25.900 1.00 47.28 128 LEU A N 1
ATOM 1053 C CA . LEU A 1 128 ? -42.950 -1.267 26.023 1.00 47.28 128 LEU A CA 1
ATOM 1054 C C . LEU A 1 128 ? -43.522 -0.935 24.640 1.00 47.28 128 LEU A C 1
ATOM 1056 O O . LEU A 1 128 ? -43.444 0.201 24.176 1.00 47.28 128 LEU A O 1
ATOM 1060 N N . LYS A 1 129 ? -44.100 -1.951 23.991 1.00 45.34 129 LYS A N 1
ATOM 1061 C CA . LYS A 1 129 ? -44.736 -1.871 22.666 1.00 45.34 129 LYS A CA 1
ATOM 1062 C C . LYS A 1 129 ? -45.726 -0.704 22.522 1.00 45.34 129 LYS A C 1
ATOM 1064 O O . LYS A 1 129 ? -45.940 -0.240 21.418 1.00 45.34 129 LYS A O 1
ATOM 1069 N N . SER A 1 130 ? -46.292 -0.194 23.614 1.00 47.03 130 SER A N 1
ATOM 1070 C CA . SER A 1 130 ? -47.388 0.777 23.583 1.00 47.03 130 SER A CA 1
ATOM 1071 C C . SER A 1 130 ? -47.002 2.228 23.266 1.00 47.03 130 SER A C 1
ATOM 1073 O O . SER A 1 130 ? -47.901 3.017 23.005 1.00 47.03 130 SER A O 1
ATOM 1075 N N . ILE A 1 131 ? -45.717 2.613 23.297 1.00 49.78 131 ILE A N 1
ATOM 1076 C CA . ILE A 1 131 ? -45.293 4.001 22.988 1.00 49.78 131 ILE A CA 1
ATOM 1077 C C . ILE A 1 131 ? -44.718 4.122 21.565 1.00 49.78 131 ILE A C 1
ATOM 1079 O O . ILE A 1 131 ? -44.744 5.198 20.975 1.00 49.78 131 ILE A O 1
ATOM 1083 N N . ASN A 1 132 ? -44.236 3.021 20.981 1.00 41.81 132 ASN A N 1
ATOM 1084 C CA . ASN A 1 132 ? -43.432 3.059 19.755 1.00 41.81 132 ASN A CA 1
ATOM 1085 C C . ASN A 1 132 ? -44.211 2.754 18.460 1.00 41.81 132 ASN A C 1
ATOM 1087 O O . ASN A 1 132 ? -43.650 2.818 17.368 1.00 41.81 132 ASN A O 1
ATOM 1091 N N . ASP A 1 133 ? -45.511 2.465 18.555 1.00 50.97 133 ASP A N 1
ATOM 1092 C CA . ASP A 1 133 ? -46.346 2.115 17.395 1.00 50.97 133 ASP A CA 1
ATOM 1093 C C . ASP A 1 133 ? -46.565 3.294 16.411 1.00 50.97 133 ASP A C 1
ATOM 1095 O O . ASP A 1 133 ? -47.106 3.096 15.326 1.00 50.97 133 ASP A O 1
ATOM 1099 N N . GLY A 1 134 ? -46.095 4.510 16.733 1.00 49.78 134 GLY A N 1
ATOM 1100 C CA . GLY A 1 134 ? -46.093 5.668 15.824 1.00 49.78 134 GLY A CA 1
ATOM 1101 C C . GLY A 1 134 ? -44.827 5.850 14.970 1.00 49.78 134 GLY A C 1
ATOM 1102 O O . GLY A 1 134 ? -44.867 6.603 14.001 1.00 49.78 134 GLY A O 1
ATOM 1103 N N . TYR A 1 135 ? -43.716 5.173 15.292 1.00 45.66 135 TYR A N 1
ATOM 1104 C CA . TYR A 1 135 ? -42.397 5.431 14.689 1.00 45.66 135 TYR A CA 1
ATOM 1105 C C . TYR A 1 135 ? -41.654 4.145 14.294 1.00 45.66 135 TYR A C 1
ATOM 1107 O O . TYR A 1 135 ? -40.492 3.987 14.626 1.00 45.66 135 TYR A O 1
ATOM 1115 N N . GLY A 1 136 ? -42.298 3.209 13.592 1.00 40.44 136 GLY A N 1
ATOM 1116 C CA . GLY A 1 136 ? -41.661 2.282 12.629 1.00 40.44 136 GLY A CA 1
ATOM 1117 C C . GLY A 1 136 ? -40.430 1.425 13.005 1.00 40.44 136 GLY A C 1
ATOM 1118 O O . GLY A 1 136 ? -39.959 0.685 12.142 1.00 40.44 136 GLY A O 1
ATOM 1119 N N . HIS A 1 137 ? -39.896 1.451 14.226 1.00 43.97 137 HIS A N 1
ATOM 1120 C CA . HIS A 1 137 ? -38.637 0.792 14.579 1.00 43.97 137 HIS A CA 1
ATOM 1121 C C . HIS A 1 137 ? -38.771 0.010 15.881 1.00 43.97 137 HIS A C 1
ATOM 1123 O O . HIS A 1 137 ? -38.658 0.536 16.984 1.00 43.97 137 HIS A O 1
ATOM 1129 N N . GLN A 1 138 ? -39.019 -1.294 15.736 1.00 41.88 138 GLN A N 1
ATOM 1130 C CA . GLN A 1 138 ? -38.925 -2.262 16.823 1.00 41.88 138 GLN A CA 1
ATOM 1131 C C . GLN A 1 138 ? -37.461 -2.495 17.196 1.00 41.88 138 GLN A C 1
ATOM 1133 O O . GLN A 1 138 ? -36.859 -3.450 16.717 1.00 41.88 138 GLN A O 1
ATOM 1138 N N . GLU A 1 139 ? -36.901 -1.680 18.083 1.00 47.06 139 GLU A N 1
ATOM 1139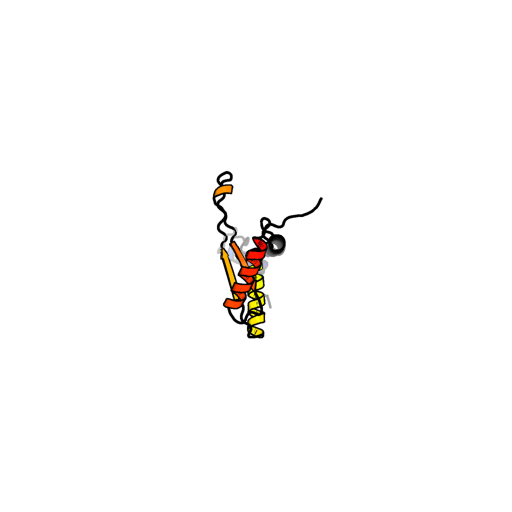 C CA . GLU A 1 139 ? -35.612 -2.008 18.691 1.00 47.06 139 GLU A CA 1
ATOM 1140 C C . GLU A 1 139 ? -35.748 -2.077 20.216 1.00 47.06 139 GLU A C 1
ATOM 1142 O O . GLU A 1 139 ? -36.226 -1.163 20.890 1.00 47.06 139 GLU A O 1
ATOM 1147 N N . GLY A 1 140 ? -35.445 -3.260 20.753 1.00 51.16 140 GLY A N 1
ATOM 1148 C CA . GLY A 1 140 ? -35.232 -3.485 22.174 1.00 51.16 140 GLY A CA 1
ATOM 1149 C C . GLY A 1 140 ? -33.748 -3.314 22.458 1.00 51.16 140 GLY A C 1
ATOM 1150 O O . GLY A 1 140 ? -32.923 -3.895 21.757 1.00 51.16 140 GLY A O 1
ATOM 1151 N N . ASN A 1 141 ? -33.415 -2.532 23.478 1.00 52.31 141 ASN A N 1
ATOM 1152 C CA . ASN A 1 141 ? -32.027 -2.284 23.847 1.00 52.31 141 ASN A CA 1
ATOM 1153 C C . ASN A 1 141 ? -31.438 -3.546 24.505 1.00 52.31 141 ASN A C 1
ATOM 1155 O O . ASN A 1 141 ? -31.888 -3.987 25.567 1.00 52.31 141 ASN A O 1
ATOM 1159 N N . GLU A 1 142 ? -30.450 -4.157 23.853 1.00 52.28 142 GLU A N 1
ATOM 1160 C CA . GLU A 1 142 ? -29.640 -5.247 24.402 1.00 52.28 142 GLU A CA 1
ATOM 1161 C C . GLU A 1 142 ? -28.335 -4.641 24.919 1.00 52.28 142 GLU A C 1
ATOM 1163 O O . GLU A 1 142 ? -27.611 -3.999 24.161 1.00 52.28 142 GLU A O 1
ATOM 1168 N N . PHE A 1 143 ? -28.040 -4.822 26.205 1.00 56.09 143 PHE A N 1
ATOM 1169 C CA . PHE A 1 143 ? -26.804 -4.328 26.803 1.00 56.09 143 PHE A CA 1
ATOM 1170 C C . PHE A 1 143 ? -26.096 -5.434 27.578 1.00 56.09 143 PHE A C 1
ATOM 1172 O O . PHE A 1 143 ? -26.719 -6.366 28.097 1.00 56.09 143 PHE A O 1
ATOM 1179 N N . VAL A 1 144 ? -24.770 -5.330 27.630 1.00 58.31 144 VAL A N 1
ATOM 1180 C CA . VAL A 1 144 ? -23.897 -6.304 28.283 1.00 58.31 144 VAL A CA 1
ATOM 1181 C C . VAL A 1 144 ? -23.012 -5.572 29.279 1.00 58.31 144 VAL A C 1
ATOM 1183 O O . VAL A 1 144 ? -22.439 -4.534 28.959 1.00 58.31 144 VAL A O 1
ATOM 1186 N N . VAL A 1 145 ? -22.918 -6.111 30.492 1.00 61.97 145 VAL A N 1
ATOM 1187 C CA . VAL A 1 145 ? -22.077 -5.567 31.563 1.00 61.97 145 VAL A CA 1
ATOM 1188 C C . VAL A 1 145 ? -21.035 -6.615 31.933 1.00 61.97 145 VAL A C 1
ATOM 1190 O O . VAL A 1 145 ? -21.365 -7.789 32.124 1.00 61.97 145 VAL A O 1
ATOM 1193 N N . LEU A 1 146 ? -19.781 -6.177 32.015 1.00 62.44 146 LEU A N 1
ATOM 1194 C CA . LEU A 1 146 ? -18.649 -6.982 32.455 1.00 62.44 146 LEU A CA 1
ATOM 1195 C C . LEU A 1 146 ? -18.420 -6.727 33.946 1.00 62.44 146 LEU A C 1
ATOM 1197 O O . LEU A 1 146 ? -18.361 -5.572 34.368 1.00 62.44 146 LEU A O 1
ATOM 1201 N N . LEU A 1 147 ? -18.370 -7.795 34.741 1.00 65.50 147 LEU A N 1
ATOM 1202 C CA . LEU A 1 147 ? -18.193 -7.720 36.189 1.00 65.50 147 LEU A CA 1
ATOM 1203 C C . LEU A 1 147 ? -16.955 -8.533 36.583 1.00 65.50 147 LEU A C 1
ATOM 1205 O O . LEU A 1 147 ? -16.932 -9.757 36.435 1.00 65.50 147 LEU A O 1
ATOM 1209 N N . GLU A 1 148 ? -15.939 -7.842 37.092 1.00 58.78 148 GLU A N 1
ATOM 1210 C CA . GLU A 1 148 ? -14.693 -8.431 37.590 1.00 58.78 148 GLU A CA 1
ATOM 1211 C C . GLU A 1 148 ? -14.785 -8.772 39.086 1.00 58.78 148 GLU A C 1
ATOM 1213 O O . GLU A 1 148 ? -15.557 -8.168 39.832 1.00 58.78 148 GLU A O 1
ATOM 1218 N N . GLY A 1 149 ? -13.990 -9.747 39.538 1.00 63.31 149 GLY A N 1
ATOM 1219 C CA . GLY A 1 149 ? -13.842 -10.062 40.966 1.00 63.31 149 GLY A CA 1
ATOM 1220 C C . GLY A 1 149 ? -14.974 -10.883 41.594 1.00 63.31 149 GLY A C 1
ATOM 1221 O O . GLY A 1 149 ? -15.034 -11.004 42.818 1.00 63.31 149 GLY A O 1
ATOM 1222 N N . PHE A 1 150 ? -15.866 -11.479 40.795 1.00 60.34 150 PHE A N 1
ATOM 1223 C CA . PHE A 1 150 ? -16.930 -12.345 41.310 1.00 60.34 150 PHE A CA 1
ATOM 1224 C C . PHE A 1 150 ? -16.546 -13.826 41.193 1.00 60.34 150 PHE A C 1
ATOM 1226 O O . PHE A 1 150 ? -16.405 -14.334 40.081 1.00 60.34 150 PHE A O 1
ATOM 1233 N N . PRO A 1 151 ? -16.448 -14.568 42.315 1.00 54.94 151 PRO A N 1
ATOM 1234 C CA . PRO A 1 151 ? -16.063 -15.981 42.298 1.00 54.94 151 PRO A CA 1
ATOM 1235 C C . PRO A 1 151 ? -17.141 -16.895 41.695 1.00 54.94 151 PRO A C 1
ATOM 1237 O O . PRO A 1 151 ? -16.891 -18.072 41.455 1.00 54.94 151 PRO A O 1
ATOM 1240 N N . ASN A 1 152 ? -18.362 -16.390 41.479 1.00 63.31 152 ASN A N 1
ATOM 1241 C CA . ASN A 1 152 ? -19.454 -17.141 40.87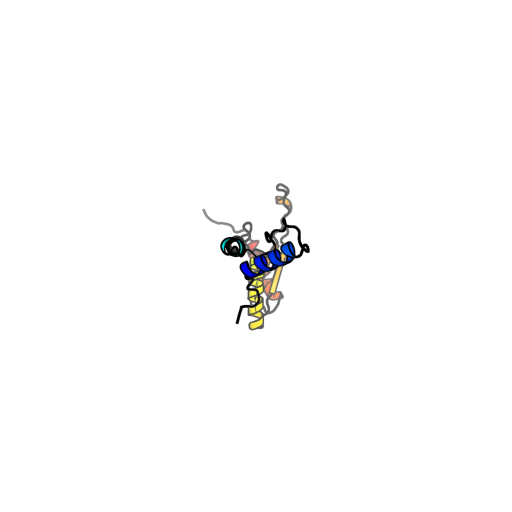5 1.00 63.31 152 ASN A CA 1
ATOM 1242 C C . ASN A 1 152 ? -20.427 -16.233 40.099 1.00 63.31 152 ASN A C 1
ATOM 1244 O O . ASN A 1 152 ? -20.602 -15.052 40.404 1.00 63.31 152 ASN A O 1
ATOM 1248 N N . ALA A 1 153 ? -21.130 -16.829 39.131 1.00 56.72 153 ALA A N 1
ATOM 1249 C CA . ALA A 1 153 ? -22.122 -16.141 38.301 1.00 56.72 153 ALA A CA 1
ATOM 1250 C C . ALA A 1 153 ? -23.326 -15.599 39.104 1.00 56.72 153 ALA A C 1
ATOM 1252 O O . ALA A 1 153 ? -24.012 -14.684 38.652 1.00 56.72 153 ALA A O 1
ATOM 1253 N N . SER A 1 154 ? -23.586 -16.143 40.300 1.00 64.12 154 SER A N 1
ATOM 1254 C CA . SER A 1 154 ? -24.708 -15.721 41.152 1.00 64.12 154 SER A CA 1
ATOM 1255 C C . SER A 1 154 ? -24.486 -14.332 41.758 1.00 64.12 154 SER A C 1
ATOM 1257 O O . SER A 1 154 ? -25.404 -13.514 41.733 1.00 64.12 154 SER A O 1
ATOM 1259 N N . GLY A 1 155 ? -23.270 -14.030 42.231 1.00 66.62 155 GLY A N 1
ATOM 1260 C CA . GLY A 1 155 ? -22.918 -12.704 42.754 1.00 66.62 155 GLY A CA 1
ATOM 1261 C C . GLY A 1 155 ? -22.922 -11.626 41.668 1.00 66.62 155 GLY A C 1
ATOM 1262 O O . GLY A 1 155 ? -23.465 -10.540 41.867 1.00 66.62 155 GLY A O 1
ATOM 1263 N N . ALA A 1 156 ? -22.419 -11.961 40.478 1.00 63.91 156 ALA A N 1
ATOM 1264 C CA . ALA A 1 156 ? -22.476 -11.075 39.318 1.00 63.91 156 ALA A CA 1
ATOM 1265 C C . ALA A 1 156 ? -23.929 -10.764 38.898 1.00 63.91 156 ALA A C 1
ATOM 1267 O O . ALA A 1 156 ? -24.277 -9.614 38.625 1.00 63.91 156 ALA A O 1
ATOM 1268 N N . LEU A 1 157 ? -24.814 -11.769 38.916 1.00 63.47 157 LEU A N 1
ATOM 1269 C CA . LEU A 1 157 ? -26.234 -11.590 38.606 1.00 63.47 157 LEU A CA 1
ATOM 1270 C C . LEU A 1 157 ? -26.956 -10.697 39.630 1.00 63.47 157 LEU A C 1
ATOM 1272 O O . LEU A 1 157 ? -27.850 -9.938 39.256 1.00 63.47 157 LEU A O 1
ATOM 1276 N N . GLU A 1 158 ? -26.591 -10.766 40.912 1.00 67.12 158 GLU A N 1
ATOM 1277 C CA . GLU A 1 158 ? -27.169 -9.904 41.949 1.00 67.12 158 GLU A CA 1
ATOM 1278 C C . GLU A 1 158 ? -26.794 -8.430 41.739 1.00 67.12 158 GLU A C 1
ATOM 1280 O O . GLU A 1 158 ? -27.651 -7.549 41.834 1.00 67.12 158 GLU A O 1
ATOM 1285 N N . VAL A 1 159 ? -25.536 -8.156 41.384 1.00 68.19 159 VAL A N 1
ATOM 1286 C CA . VAL A 1 159 ? -25.069 -6.797 41.075 1.00 68.19 159 VAL A CA 1
ATOM 1287 C C . VAL A 1 159 ? -25.726 -6.264 39.806 1.00 68.19 159 VAL A C 1
ATOM 1289 O O . VAL A 1 159 ? -26.239 -5.145 39.817 1.00 68.19 159 VAL A O 1
ATOM 1292 N N . ALA A 1 160 ? -25.820 -7.077 38.751 1.00 65.75 160 ALA A N 1
ATOM 1293 C CA . ALA A 1 160 ? -26.532 -6.703 37.531 1.00 65.75 160 ALA A CA 1
ATOM 1294 C C . ALA A 1 160 ? -28.008 -6.350 37.807 1.00 65.75 160 ALA A C 1
ATOM 1296 O O . ALA A 1 160 ? -28.509 -5.343 37.304 1.00 65.75 160 ALA A O 1
ATOM 1297 N N . LYS A 1 161 ? -28.694 -7.117 38.669 1.00 66.38 161 LYS A N 1
ATOM 1298 C CA . LYS A 1 161 ? -30.070 -6.817 39.109 1.00 66.38 161 LYS A CA 1
ATOM 1299 C C . LYS A 1 161 ? -30.167 -5.504 39.895 1.00 66.38 161 LYS A C 1
ATOM 1301 O O . LYS A 1 161 ? -31.122 -4.757 39.696 1.00 66.38 161 LYS A O 1
ATOM 1306 N N . LYS A 1 162 ? -29.197 -5.199 40.765 1.00 66.75 162 LYS A N 1
ATOM 1307 C CA . LYS A 1 162 ? -29.156 -3.928 41.517 1.00 66.75 162 LYS A CA 1
ATOM 1308 C C . LYS A 1 162 ? -28.936 -2.725 40.596 1.00 66.75 162 LYS A C 1
ATOM 1310 O O . LYS A 1 162 ? -29.638 -1.728 40.737 1.00 66.75 162 LYS A O 1
ATOM 1315 N N . ILE A 1 163 ? -28.031 -2.841 39.621 1.00 65.69 163 ILE A N 1
ATOM 1316 C CA . ILE A 1 163 ? -27.812 -1.811 38.593 1.00 65.69 163 ILE A CA 1
ATOM 1317 C C . ILE A 1 163 ? -29.094 -1.601 37.780 1.00 65.69 163 ILE A C 1
ATOM 1319 O O . ILE A 1 163 ? -29.537 -0.470 37.613 1.00 65.69 163 ILE A O 1
ATOM 1323 N N . GLN A 1 164 ? -29.753 -2.680 37.347 1.00 63.16 164 GLN A N 1
ATOM 1324 C CA . GLN A 1 164 ? -31.028 -2.591 36.635 1.00 63.16 164 GLN A CA 1
ATOM 1325 C C . GLN A 1 164 ? -32.102 -1.863 37.452 1.00 63.16 164 GLN A C 1
ATOM 1327 O O . GLN A 1 164 ? -32.791 -0.997 36.914 1.00 63.16 164 GLN A O 1
ATOM 1332 N N . ALA A 1 165 ? -32.249 -2.196 38.736 1.00 63.88 165 ALA A N 1
ATOM 1333 C CA . ALA A 1 165 ? -33.208 -1.531 39.612 1.00 63.88 165 ALA A CA 1
ATOM 1334 C C . ALA A 1 165 ? -32.916 -0.024 39.732 1.00 63.88 165 ALA A C 1
ATOM 1336 O O . ALA A 1 165 ? -33.841 0.778 39.659 1.00 63.88 165 ALA A O 1
ATOM 1337 N N . SER A 1 166 ? -31.637 0.352 39.825 1.00 60.56 166 SER A N 1
ATOM 1338 C CA . SER A 1 166 ? -31.177 1.747 39.865 1.00 60.56 166 SER A CA 1
ATOM 1339 C C . SER A 1 166 ? -31.382 2.509 38.549 1.00 60.56 166 SER A C 1
ATOM 1341 O O . SER A 1 166 ? -31.631 3.710 38.584 1.00 60.56 166 SER A O 1
ATOM 1343 N N . VAL A 1 167 ? -31.267 1.852 37.396 1.00 58.06 167 VAL A N 1
ATOM 1344 C CA . VAL A 1 167 ? -31.477 2.483 36.078 1.00 58.06 167 VAL A CA 1
ATOM 1345 C C . VAL A 1 167 ? -32.969 2.582 35.737 1.00 58.06 167 VAL A C 1
ATOM 1347 O O . VAL A 1 167 ? -33.388 3.478 35.011 1.00 58.06 167 VAL A O 1
ATOM 1350 N N . SER A 1 168 ? -33.790 1.682 36.286 1.00 54.75 168 SER A N 1
ATOM 1351 C CA . SER A 1 168 ? -35.245 1.661 36.071 1.00 54.75 168 SER A CA 1
ATOM 1352 C C . SER A 1 168 ? -36.005 2.643 36.969 1.00 54.75 168 SER A C 1
ATOM 1354 O O . SER A 1 168 ? -37.186 2.893 36.731 1.00 54.75 168 SER A O 1
ATOM 1356 N N . THR A 1 169 ? -35.367 3.195 38.008 1.00 49.88 169 THR A N 1
ATOM 1357 C CA . THR A 1 169 ? -35.950 4.283 38.799 1.00 49.88 169 THR A CA 1
ATOM 1358 C C . THR A 1 169 ? -35.856 5.591 38.015 1.00 49.88 169 THR A C 1
ATOM 1360 O O . THR A 1 169 ? -34.744 6.006 37.686 1.00 49.88 169 THR A O 1
ATOM 1363 N N . PRO A 1 170 ? -36.982 6.261 37.708 1.00 46.41 170 PRO A N 1
ATOM 1364 C CA . PRO A 1 170 ? -36.947 7.531 36.999 1.00 46.41 170 PRO A CA 1
ATOM 1365 C C . PRO A 1 170 ? -36.158 8.546 37.827 1.00 46.41 170 PRO A C 1
ATOM 1367 O O . PRO A 1 170 ? -36.492 8.816 38.981 1.00 46.41 170 PRO A O 1
ATOM 1370 N N . ILE A 1 171 ? -35.100 9.100 37.235 1.00 46.88 171 ILE A N 1
ATOM 1371 C CA . ILE A 1 171 ? -34.355 10.220 37.805 1.00 46.88 171 ILE A CA 1
ATOM 1372 C C . ILE A 1 171 ? -35.333 11.397 37.856 1.00 46.88 171 ILE A C 1
ATOM 1374 O O . ILE A 1 171 ? -35.579 12.048 36.841 1.00 46.88 171 ILE A O 1
ATOM 1378 N N . SER A 1 172 ? -35.938 11.669 39.018 1.00 46.50 172 SER A N 1
ATOM 1379 C CA . SER A 1 172 ? -36.615 12.946 39.211 1.00 46.50 172 SER A CA 1
ATOM 1380 C C . SER A 1 172 ? -35.521 14.006 39.272 1.00 46.50 172 SER A C 1
ATOM 1382 O O . SER A 1 172 ? -34.850 14.157 40.296 1.00 46.50 172 SER A O 1
ATOM 1384 N N . HIS A 1 173 ? -35.307 14.734 38.179 1.00 39.22 173 HIS A N 1
ATOM 1385 C CA . HIS A 1 173 ? -34.645 16.026 38.277 1.00 39.22 173 HIS A CA 1
ATOM 1386 C C . HIS A 1 173 ? -35.552 16.942 39.105 1.00 39.22 173 HIS A C 1
ATOM 1388 O O . HIS A 1 173 ? -36.484 17.557 38.599 1.00 39.22 173 HIS A O 1
ATOM 1394 N N . GLY A 1 174 ? -35.308 16.965 40.415 1.00 41.69 174 GLY A N 1
ATOM 1395 C CA . GLY A 1 174 ? -35.762 18.028 41.293 1.00 41.69 174 GLY A CA 1
ATOM 1396 C C . GLY A 1 174 ? -34.866 19.238 41.073 1.00 41.69 174 GLY A C 1
ATOM 1397 O O . GLY A 1 174 ? -33.664 19.166 41.325 1.00 41.69 174 GLY A O 1
ATOM 1398 N N . GLY A 1 175 ? -35.446 20.330 40.588 1.00 33.97 175 GLY A N 1
ATOM 1399 C CA . GLY A 1 175 ? -34.729 21.582 40.398 1.00 33.97 175 GLY A CA 1
ATOM 1400 C C . GLY A 1 175 ? -35.598 22.679 39.800 1.00 33.97 175 GLY A C 1
ATOM 1401 O O . GLY A 1 175 ? -35.582 22.831 38.587 1.00 33.97 175 GLY A O 1
ATOM 1402 N N . ALA A 1 176 ? -36.284 23.387 40.708 1.00 35.03 176 ALA A N 1
ATOM 1403 C CA . ALA A 1 176 ? -36.707 24.798 40.692 1.00 35.03 176 ALA A CA 1
ATOM 1404 C C . ALA A 1 176 ? -37.518 25.347 39.504 1.00 35.03 176 ALA A C 1
ATOM 1406 O O . ALA A 1 176 ? -36.968 25.490 38.393 1.00 35.03 176 ALA A O 1
#

Nearest PDB structures (foldseek):
  5zeb-assembly1_f  TM=3.249E-01  e=1.475E+00  Mycolicibacterium smegmatis MC2 155
  7r3y-assembly2_B  TM=2.468E-01  e=1.214E+00  Saccharomyces cerevisiae
  2xzw-assembly2_F  TM=3.226E-01  e=5.771E+00  Synechococcus elongatus PCC 7942 = FACHB-805
  7p4i-assembly1_C  TM=3.291E-01  e=8.521E+00  Homo sapiens

Secondary structure (DSSP, 8-state):
-PPTT---HHHHHHHHHHHHHTTSS-TT---TTTS----HHHHHHHHHHHHHHHHHHHHHHHHHHHHHHHHHHHHHHHHHHHHHHTSB-TTT-PBPHHHHHHHHHHHHHHHHHHTPPPEEEEEE----HHHHTTSS-----EEEEEE-S-SSHHHHHHHHHHHHHHHHS-------

Sequence (176 aa):
MVPVGYMNEGRWKHAVEIHQEAGALPSTFDLTGFLYEFNPLKDLKWACNGLTISTAILFISLAFLYYNVRLNRRLKYSLERVNHLSQHDSLTDLPNRILFADRLQSDYFESKTRQETISIALHRYRSLKSINDGYGHQEGNEFVVLLEGFPNASGALEVAKKIQASVSTPISHGGA

Foldseek 3Di:
DDDDPDDDPVVVVVVQVVCVVVVNDPPPDDCVPVDDDDDPVVVVVVVVVVVVVVVVVVVVVVVVVVVVVVVVVVVVVVVVVVVVVPCAPPVPRAGDPVVVVVVVVVVVVVCVVVVWDKAKDKDWAQPDPVPCPVPPDRDTDTHIDTDGDDRDNVVVVVVVVVVVVVVPPDPPPDDD

Radius of gyration: 44.14 Å; Cα contacts (8 Å, |Δi|>4): 91; chains: 1; bounding box: 96×44×107 Å

Solvent-accessible surface area (backbone atoms only — not comparable to full-atom values): 10846 Å² total; per-residue (Å²): 132,82,63,92,87,71,77,59,65,70,60,53,53,51,52,50,49,56,34,32,75,70,68,77,39,65,91,82,71,73,63,83,83,74,59,87,79,85,50,71,71,64,68,47,47,60,56,52,51,53,49,53,54,52,52,52,51,49,53,52,52,51,52,50,51,52,50,52,56,53,48,52,50,51,51,49,53,51,49,51,49,54,55,64,72,44,41,39,36,91,89,72,72,41,72,22,78,64,46,48,51,53,48,52,52,52,49,51,58,51,25,68,73,68,76,51,48,80,31,80,52,84,48,78,48,79,62,70,70,87,76,49,81,86,62,92,64,95,70,50,65,69,55,76,54,84,43,80,86,30,92,43,62,67,61,43,50,52,52,52,51,50,52,49,54,61,70,70,49,81,81,76,83,82,77,135